Protein AF-F3FXI4-F1 (afdb_monomer_lite)

Secondary structure (DSSP, 8-state):
-HHHHHHTTS-GGGS-SB----SS--B-TTSSB-GGGSPPPPTTTB---S-----S-----PPPP-

Sequence (66 aa):
ALRQQLQLNLPEYMIPAAFVRMAALPLSANGKLDRRALPEPDADAFDQHDFEAADGPLETALPAPS

Foldseek 3Di:
DVQVVCVVPDPPVPRDQFADDDPDFDADPVRHGDPVPDDDGDPVRGCPDVCPPPPPPPDDDDDDDD

pLDDT: mean 79.79, std 17.27, range [39.44, 96.44]

Organism: NCB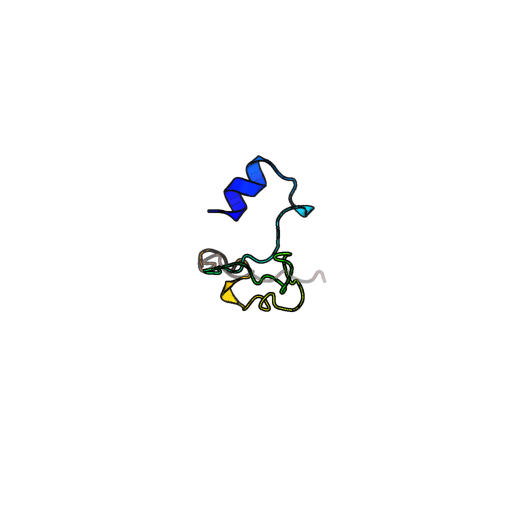I:txid629262

InterPro domains:
  IPR045851 AMP-binding enzyme domain superfamily [G3DSA:3.30.300.30] (1-49)

Radius of gyration: 19.54 Å; chains: 1; bounding box: 24×67×29 Å

Structure (mmCIF, N/CA/C/O backbone):
data_AF-F3FXI4-F1
#
_entry.id   AF-F3FXI4-F1
#
loop_
_atom_site.group_PDB
_atom_site.id
_atom_site.type_symbol
_atom_site.label_atom_id
_atom_site.label_alt_id
_atom_site.label_comp_id
_atom_site.label_asym_id
_atom_site.label_entity_id
_atom_site.label_seq_id
_atom_site.pdbx_PDB_ins_code
_atom_site.Cartn_x
_atom_site.Cartn_y
_atom_site.Cartn_z
_atom_site.occupancy
_atom_site.B_iso_or_equiv
_atom_site.auth_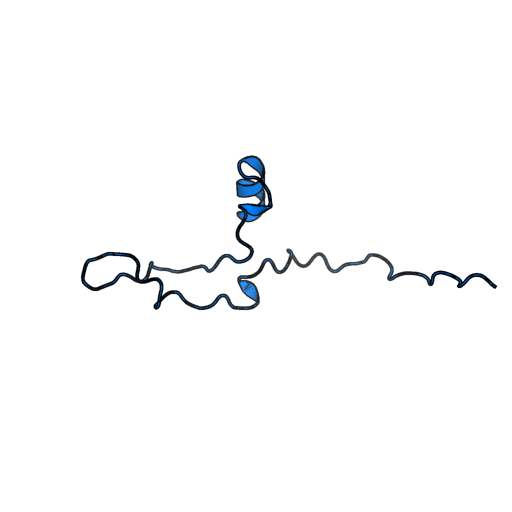seq_id
_atom_site.auth_comp_id
_atom_site.auth_asym_id
_atom_site.auth_atom_id
_atom_site.pdbx_PDB_model_num
ATOM 1 N N . ALA A 1 1 ? -13.071 9.330 -2.623 1.00 77.31 1 ALA A N 1
ATOM 2 C CA . ALA A 1 1 ? -13.765 8.807 -1.416 1.00 77.31 1 ALA A CA 1
ATOM 3 C C . ALA A 1 1 ? -12.823 8.391 -0.269 1.00 77.31 1 ALA A C 1
ATOM 5 O O . ALA A 1 1 ? -12.904 9.005 0.788 1.00 77.31 1 ALA A O 1
ATOM 6 N N . LEU A 1 2 ? -11.923 7.402 -0.428 1.00 86.00 2 LEU A N 1
ATOM 7 C CA . LEU A 1 2 ? -11.087 6.892 0.685 1.00 86.00 2 LEU A CA 1
ATOM 8 C C . LEU A 1 2 ? -10.210 7.976 1.342 1.00 86.00 2 LEU A C 1
ATOM 10 O O . LEU A 1 2 ? -10.219 8.127 2.562 1.00 86.00 2 LEU A O 1
ATOM 14 N N . ARG A 1 3 ? -9.505 8.774 0.532 1.00 84.88 3 ARG A N 1
ATOM 15 C CA . ARG A 1 3 ? -8.693 9.910 0.996 1.00 84.88 3 ARG A CA 1
ATOM 16 C C . ARG A 1 3 ? -9.507 10.902 1.834 1.00 84.88 3 ARG A C 1
ATOM 18 O O . ARG A 1 3 ? -9.095 11.258 2.934 1.00 84.88 3 ARG A O 1
ATOM 25 N N . GLN A 1 4 ? -10.684 11.288 1.340 1.00 87.31 4 GLN A N 1
ATOM 26 C CA . GLN A 1 4 ? -11.584 12.228 2.017 1.00 87.31 4 GLN A CA 1
ATOM 27 C C . GLN A 1 4 ? -12.059 11.692 3.372 1.00 87.31 4 GLN A C 1
ATOM 29 O O . GLN A 1 4 ? -12.137 12.446 4.333 1.00 87.31 4 GLN A O 1
ATOM 34 N N . GLN A 1 5 ? -12.322 10.386 3.488 1.00 88.38 5 GLN A N 1
ATOM 35 C CA . GLN A 1 5 ? -12.681 9.780 4.775 1.00 88.38 5 GLN A CA 1
ATOM 36 C C . GLN A 1 5 ? -11.518 9.804 5.776 1.00 88.38 5 GLN A C 1
ATOM 38 O O . GLN A 1 5 ? -11.739 10.025 6.969 1.00 88.38 5 GLN A O 1
ATOM 43 N N . LEU A 1 6 ? -10.284 9.604 5.304 1.00 89.38 6 LEU A N 1
ATOM 44 C CA . LEU A 1 6 ? -9.091 9.684 6.147 1.00 89.38 6 LEU A CA 1
ATOM 45 C C . LEU A 1 6 ? -8.840 11.118 6.635 1.00 89.38 6 LEU A C 1
ATOM 47 O O . LEU A 1 6 ? -8.523 11.296 7.806 1.00 89.38 6 LEU A O 1
ATOM 51 N N . GLN A 1 7 ? -9.070 12.134 5.797 1.00 90.31 7 GLN A N 1
ATOM 52 C CA . GLN A 1 7 ? -8.913 13.556 6.155 1.00 90.31 7 GLN A CA 1
ATOM 53 C C . GLN A 1 7 ? -9.829 14.018 7.297 1.00 90.31 7 GLN A C 1
ATOM 55 O O . GLN A 1 7 ? -9.505 14.974 7.992 1.00 90.31 7 GLN A O 1
ATOM 60 N N . LEU A 1 8 ? -10.952 13.332 7.532 1.00 93.69 8 LEU A N 1
ATOM 61 C CA . LEU A 1 8 ? -11.838 13.637 8.662 1.00 93.69 8 LEU A CA 1
ATOM 62 C C . LEU A 1 8 ? -11.222 13.270 10.021 1.00 93.69 8 LEU A C 1
ATOM 64 O O . LEU A 1 8 ? -11.656 13.789 11.045 1.00 93.69 8 LEU A O 1
ATOM 68 N N . ASN A 1 9 ? -10.250 12.352 10.041 1.00 94.38 9 ASN A N 1
ATOM 69 C CA . ASN A 1 9 ? -9.703 11.770 11.271 1.00 94.38 9 ASN A CA 1
ATOM 70 C C . ASN A 1 9 ? -8.177 11.897 11.382 1.00 94.38 9 ASN A C 1
ATOM 72 O O . ASN A 1 9 ? -7.625 11.679 12.459 1.00 94.38 9 ASN A O 1
ATOM 76 N N . LEU A 1 10 ? -7.489 12.211 10.283 1.00 92.81 10 LEU A N 1
ATOM 77 C CA . LEU A 1 10 ? -6.036 12.282 10.203 1.00 92.81 10 LEU A CA 1
ATOM 78 C C . LEU A 1 10 ? -5.597 13.646 9.661 1.00 92.81 10 LEU A C 1
ATOM 80 O O . LEU A 1 10 ? -6.222 14.167 8.736 1.00 92.81 10 LEU A O 1
ATOM 84 N N . PRO A 1 11 ? -4.498 14.211 10.187 1.00 92.81 11 PRO A N 1
ATOM 85 C CA . PRO A 1 11 ? -3.896 15.403 9.609 1.00 92.81 11 PRO A CA 1
ATOM 86 C C . PRO A 1 11 ? -3.317 15.103 8.220 1.00 92.81 11 PRO A C 1
ATOM 88 O O . PRO A 1 11 ? -2.927 13.972 7.929 1.00 92.81 11 PRO A O 1
ATOM 91 N N . GLU A 1 12 ? -3.199 16.130 7.375 1.00 86.44 12 GLU A N 1
ATOM 92 C CA . GLU A 1 12 ? -2.831 15.974 5.957 1.00 86.44 12 GLU A CA 1
ATOM 93 C C . GLU A 1 12 ? -1.516 15.222 5.724 1.00 86.44 12 GLU A C 1
ATOM 95 O O . GLU A 1 12 ? -1.431 14.394 4.822 1.00 86.44 12 GLU A O 1
ATOM 100 N N . TYR A 1 13 ? -0.506 15.433 6.569 1.00 89.56 13 TYR A N 1
ATOM 101 C CA . TYR A 1 13 ? 0.799 14.775 6.441 1.00 89.56 13 TYR A CA 1
ATOM 102 C C . TYR A 1 13 ? 0.782 13.273 6.790 1.00 89.56 13 TYR A C 1
ATOM 104 O O . TYR A 1 13 ? 1.780 12.585 6.586 1.00 89.56 13 TYR A O 1
ATOM 112 N N . MET A 1 14 ? -0.320 12.758 7.345 1.00 94.19 14 MET A N 1
ATOM 113 C CA . MET A 1 14 ? -0.536 11.326 7.596 1.00 94.19 14 MET A CA 1
ATOM 114 C C . MET A 1 14 ? -1.376 10.658 6.503 1.00 94.19 14 MET A C 1
ATOM 116 O O . MET A 1 14 ? -1.594 9.447 6.556 1.00 94.19 14 MET A O 1
ATOM 120 N N . ILE A 1 15 ? -1.856 11.423 5.522 1.00 89.75 15 ILE A N 1
ATOM 121 C CA . ILE A 1 15 ? -2.614 10.896 4.394 1.00 89.75 15 ILE A CA 1
ATOM 122 C C . ILE A 1 15 ? -1.620 10.357 3.350 1.00 89.75 15 ILE A C 1
ATOM 124 O O . ILE A 1 15 ? -0.764 11.110 2.882 1.00 89.75 15 ILE A O 1
ATOM 128 N N . PRO A 1 16 ? -1.709 9.075 2.952 1.00 90.31 16 PRO A N 1
ATOM 129 C CA . PRO A 1 16 ? -0.869 8.525 1.893 1.00 90.31 16 PRO A CA 1
ATOM 130 C C . PRO A 1 16 ? -1.075 9.250 0.560 1.00 90.31 16 PRO A C 1
ATOM 132 O O . PRO A 1 16 ? -2.205 9.557 0.182 1.00 90.31 16 PRO A O 1
ATOM 135 N N . ALA A 1 17 ? 0.016 9.462 -0.177 1.00 87.88 17 ALA A N 1
ATOM 136 C CA . ALA A 1 17 ? -0.031 10.061 -1.511 1.00 87.88 17 ALA A CA 1
ATOM 137 C C . ALA A 1 17 ? -0.542 9.095 -2.599 1.00 87.88 17 ALA A C 1
ATOM 139 O O . ALA A 1 17 ? -1.003 9.551 -3.642 1.00 87.88 17 ALA A O 1
ATOM 140 N N . ALA A 1 18 ? -0.457 7.780 -2.363 1.00 90.56 18 ALA A N 1
ATOM 141 C CA . ALA A 1 18 ? -0.894 6.754 -3.302 1.00 90.56 18 ALA A CA 1
ATOM 142 C C . ALA A 1 18 ? -1.635 5.609 -2.599 1.00 90.56 18 ALA A C 1
ATOM 144 O O . ALA A 1 18 ? -1.272 5.202 -1.491 1.00 90.56 18 ALA A O 1
ATOM 145 N N . PHE A 1 19 ? -2.640 5.059 -3.275 1.00 90.00 19 PHE A N 1
ATOM 146 C CA . PHE A 1 19 ? -3.449 3.933 -2.824 1.00 90.00 19 PHE A CA 1
ATOM 147 C C . PHE A 1 19 ? -3.475 2.844 -3.896 1.00 90.00 19 PHE A C 1
ATOM 149 O O . PHE A 1 19 ? -4.146 2.969 -4.914 1.00 90.00 19 PHE A O 1
ATOM 156 N N . VAL A 1 20 ? -2.774 1.736 -3.646 1.00 91.00 20 VAL A N 1
ATOM 157 C CA . VAL A 1 20 ? -2.715 0.607 -4.584 1.00 91.00 20 VAL A CA 1
ATOM 158 C C . VAL A 1 20 ? -3.737 -0.454 -4.192 1.00 91.00 20 VAL A C 1
ATOM 160 O O . VAL A 1 20 ? -3.687 -1.010 -3.090 1.00 91.00 20 VAL A O 1
ATOM 163 N N . ARG A 1 21 ? -4.670 -0.764 -5.096 1.00 89.50 21 ARG A N 1
ATOM 164 C CA . ARG A 1 21 ? -5.651 -1.833 -4.880 1.00 89.50 21 ARG A CA 1
ATOM 165 C C . ARG A 1 21 ? -5.012 -3.194 -5.141 1.00 89.50 21 ARG A C 1
ATOM 167 O O . ARG A 1 21 ? -4.449 -3.432 -6.201 1.00 89.50 21 ARG A O 1
ATOM 174 N N . MET A 1 22 ? -5.160 -4.115 -4.192 1.00 89.88 22 MET A N 1
ATOM 175 C CA . MET A 1 22 ? -4.659 -5.485 -4.310 1.00 89.88 22 MET A CA 1
ATOM 176 C C . MET A 1 22 ? -5.738 -6.484 -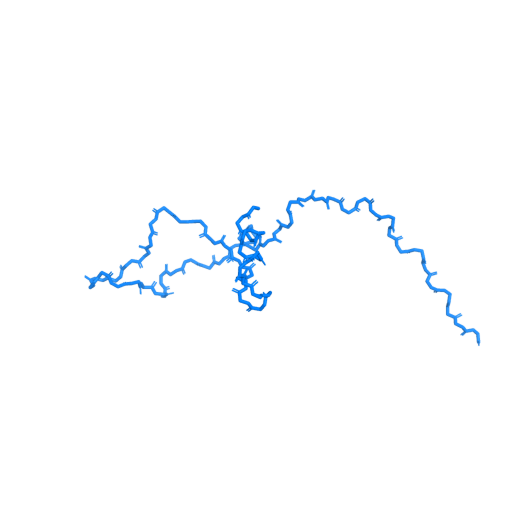3.898 1.00 89.88 22 MET A C 1
ATOM 178 O O . MET A 1 22 ? -6.521 -6.217 -2.988 1.00 89.88 22 MET A O 1
ATOM 182 N N . ALA A 1 23 ? -5.763 -7.646 -4.553 1.00 92.19 23 ALA A N 1
ATOM 183 C CA . ALA A 1 23 ? -6.650 -8.745 -4.168 1.00 92.19 23 ALA A CA 1
ATOM 184 C C . ALA A 1 23 ? -6.192 -9.425 -2.865 1.00 92.19 23 ALA A C 1
ATOM 186 O O . ALA A 1 23 ? -7.018 -9.885 -2.081 1.00 92.19 23 ALA A O 1
ATOM 187 N N . ALA A 1 24 ? -4.879 -9.470 -2.631 1.00 93.88 24 ALA A N 1
ATOM 188 C CA . ALA A 1 24 ? -4.271 -10.018 -1.427 1.00 93.88 24 ALA A CA 1
ATOM 189 C C . ALA A 1 24 ? -2.964 -9.285 -1.107 1.00 93.88 24 ALA A C 1
ATOM 191 O O . ALA A 1 24 ? -2.286 -8.788 -2.006 1.00 93.88 24 ALA A O 1
ATOM 192 N N . LEU A 1 25 ? -2.606 -9.237 0.177 1.00 94.19 25 LEU A N 1
ATOM 193 C CA . LEU A 1 25 ? -1.316 -8.707 0.612 1.00 94.19 25 LEU A CA 1
ATOM 194 C C . LEU A 1 25 ? -0.209 -9.735 0.343 1.00 94.19 25 LEU A C 1
ATOM 196 O O . LEU A 1 25 ? -0.406 -10.915 0.646 1.00 94.19 25 LEU A O 1
ATOM 200 N N . PRO A 1 26 ? 0.962 -9.316 -0.166 1.00 94.19 26 PRO A N 1
ATOM 201 C CA . PRO A 1 26 ? 2.089 -10.218 -0.328 1.00 94.19 26 PRO A CA 1
ATOM 202 C C . PRO A 1 26 ? 2.635 -10.603 1.048 1.00 94.19 26 PRO A C 1
ATOM 204 O O . PRO A 1 26 ? 3.071 -9.755 1.829 1.00 94.19 26 PRO A O 1
ATOM 207 N N . LEU A 1 27 ? 2.605 -11.894 1.364 1.00 96.44 27 LEU A N 1
ATOM 208 C CA . LEU A 1 27 ? 3.130 -12.421 2.618 1.00 96.44 27 LEU A CA 1
ATOM 209 C C . LEU A 1 27 ? 4.401 -13.231 2.352 1.00 96.44 27 LEU A C 1
ATOM 211 O O . LEU A 1 27 ? 4.473 -14.022 1.416 1.00 96.44 27 LEU A O 1
ATOM 215 N N . SER A 1 28 ? 5.394 -13.058 3.217 1.00 94.50 28 SER A N 1
ATOM 216 C CA . SER A 1 28 ? 6.557 -13.939 3.331 1.00 94.50 28 SER A CA 1
ATOM 217 C C . SER A 1 28 ? 6.147 -15.354 3.758 1.00 94.50 28 SER A C 1
ATOM 219 O O . SER A 1 28 ? 5.054 -15.566 4.282 1.00 94.50 28 SER A O 1
ATOM 221 N N . ALA A 1 29 ? 7.067 -16.317 3.640 1.00 93.81 29 ALA A N 1
ATOM 222 C CA . ALA A 1 29 ? 6.854 -17.707 4.067 1.00 93.81 29 ALA A CA 1
ATOM 223 C C . ALA A 1 29 ? 6.403 -17.854 5.538 1.00 93.81 29 ALA A C 1
ATOM 225 O O . ALA A 1 29 ? 5.733 -18.818 5.887 1.00 93.81 29 ALA A O 1
ATOM 226 N N . ASN A 1 30 ? 6.724 -16.876 6.391 1.00 93.12 30 ASN A N 1
ATOM 227 C CA . ASN A 1 30 ? 6.309 -16.845 7.796 1.00 93.12 30 ASN A CA 1
ATOM 228 C C . ASN A 1 30 ? 4.969 -16.112 8.024 1.00 93.12 30 ASN A C 1
ATOM 230 O O . ASN A 1 30 ? 4.640 -15.784 9.162 1.00 93.12 30 ASN A O 1
ATOM 234 N N . GLY A 1 31 ? 4.233 -15.770 6.963 1.00 93.69 31 GLY A N 1
ATOM 235 C CA . GLY A 1 31 ? 2.941 -15.078 7.029 1.00 93.69 31 GLY A CA 1
ATOM 236 C C . GLY A 1 31 ? 3.022 -13.577 7.328 1.00 93.69 31 GLY A C 1
ATOM 237 O O . GLY A 1 31 ? 1.996 -12.928 7.503 1.00 93.69 31 GLY A O 1
ATOM 238 N N . LYS A 1 32 ? 4.227 -12.998 7.399 1.00 95.50 32 LYS A N 1
ATOM 239 C CA . LYS A 1 32 ? 4.416 -11.550 7.605 1.00 95.50 32 LYS A CA 1
ATOM 240 C C . LYS A 1 32 ? 4.369 -10.809 6.277 1.00 95.50 32 LYS A C 1
ATOM 242 O O . LYS A 1 32 ? 4.888 -11.340 5.302 1.00 95.50 32 LYS A O 1
ATOM 247 N N . LEU A 1 33 ? 3.854 -9.578 6.270 1.00 94.88 33 LEU A N 1
ATOM 248 C CA . LEU A 1 33 ? 3.871 -8.696 5.098 1.00 94.88 33 LEU A CA 1
ATOM 249 C C . LEU A 1 33 ? 5.287 -8.576 4.522 1.00 94.88 33 LEU A C 1
ATOM 251 O O . LEU A 1 33 ? 6.203 -8.111 5.207 1.00 94.88 33 LEU A O 1
ATOM 255 N N . ASP A 1 34 ? 5.446 -8.965 3.261 1.00 95.31 34 ASP A N 1
ATOM 256 C CA . ASP A 1 34 ? 6.683 -8.771 2.521 1.00 95.31 34 ASP A CA 1
ATOM 257 C C . ASP A 1 34 ? 6.645 -7.422 1.803 1.00 95.31 34 ASP A C 1
ATOM 259 O O . ASP A 1 34 ? 6.087 -7.269 0.718 1.00 95.31 34 ASP A O 1
ATOM 263 N N . ARG A 1 35 ? 7.265 -6.420 2.430 1.00 93.25 35 ARG A N 1
ATOM 264 C CA . ARG A 1 35 ? 7.312 -5.052 1.901 1.00 93.25 35 ARG A CA 1
ATOM 265 C C . ARG A 1 35 ? 8.071 -4.938 0.581 1.00 93.25 35 ARG A C 1
ATOM 267 O O . ARG A 1 35 ? 7.857 -3.971 -0.133 1.00 93.25 35 ARG A O 1
ATOM 274 N N . ARG A 1 36 ? 8.966 -5.882 0.272 1.00 92.75 36 ARG A N 1
ATOM 275 C CA . ARG A 1 36 ? 9.758 -5.865 -0.969 1.00 92.75 36 ARG A CA 1
ATOM 276 C C . ARG A 1 36 ? 8.959 -6.386 -2.156 1.00 92.75 36 ARG A C 1
ATOM 278 O O . ARG A 1 36 ? 9.304 -6.082 -3.288 1.00 92.75 36 A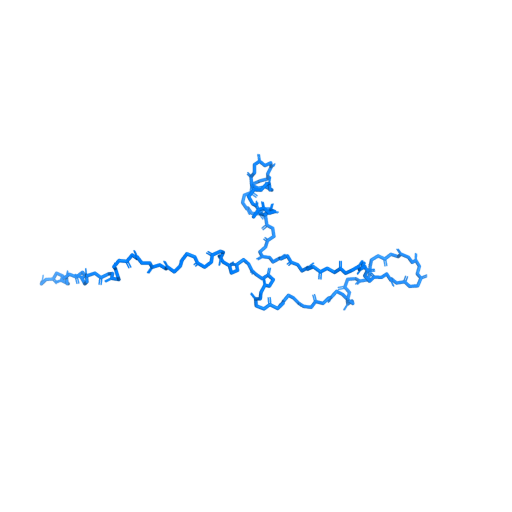RG A O 1
ATOM 285 N N . ALA A 1 37 ? 7.927 -7.175 -1.875 1.00 93.38 37 ALA A N 1
ATOM 286 C CA . ALA A 1 37 ? 6.994 -7.700 -2.859 1.00 93.38 37 ALA A CA 1
ATOM 287 C C . ALA A 1 37 ? 5.750 -6.811 -3.021 1.00 93.38 37 ALA A C 1
ATOM 289 O O . ALA A 1 37 ? 4.831 -7.179 -3.752 1.00 93.38 37 ALA A O 1
ATOM 290 N N . LEU A 1 38 ? 5.692 -5.661 -2.335 1.00 93.06 38 LEU A N 1
ATOM 291 C CA . LEU A 1 38 ? 4.659 -4.671 -2.607 1.00 93.06 38 LEU A CA 1
ATOM 292 C C . LEU A 1 38 ? 4.875 -4.100 -4.015 1.00 93.06 38 LEU A C 1
ATOM 294 O O . LEU A 1 38 ? 6.008 -3.743 -4.344 1.00 93.06 38 LEU A O 1
ATOM 298 N N . PRO A 1 39 ? 3.817 -4.016 -4.836 1.00 92.00 39 PRO A N 1
ATOM 299 C CA . PRO A 1 39 ? 3.908 -3.389 -6.143 1.00 92.00 39 PRO A CA 1
ATOM 300 C C . PRO A 1 39 ? 4.227 -1.902 -5.996 1.00 92.00 39 PRO A C 1
ATOM 302 O O . PRO A 1 39 ? 3.807 -1.248 -5.034 1.00 92.00 39 PRO A O 1
ATOM 305 N N . GLU A 1 40 ? 4.949 -1.368 -6.973 1.00 91.81 40 GLU A N 1
ATOM 306 C CA . GLU A 1 40 ? 5.126 0.072 -7.094 1.00 91.81 40 GLU A CA 1
ATOM 307 C C . GLU A 1 40 ? 3.783 0.718 -7.475 1.00 91.81 40 GLU A C 1
ATOM 309 O O . GLU A 1 40 ? 3.015 0.131 -8.245 1.00 91.81 40 GLU A O 1
ATOM 314 N N . PRO A 1 41 ? 3.444 1.887 -6.906 1.00 91.50 41 PRO A N 1
ATOM 315 C CA . PRO A 1 41 ? 2.246 2.607 -7.301 1.00 91.50 41 PRO A CA 1
ATOM 316 C C . PRO A 1 41 ? 2.385 3.089 -8.745 1.00 91.50 41 PRO A C 1
ATOM 318 O O . PRO A 1 41 ? 3.324 3.809 -9.083 1.00 91.50 41 PRO A O 1
ATOM 321 N N . ASP A 1 42 ? 1.428 2.702 -9.580 1.00 88.75 42 ASP A N 1
ATOM 322 C CA . ASP A 1 42 ? 1.299 3.215 -10.941 1.00 88.75 42 ASP A CA 1
ATOM 323 C C . ASP A 1 42 ? 0.663 4.615 -10.945 1.00 88.75 42 ASP A C 1
ATOM 325 O O . ASP A 1 42 ? 0.178 5.084 -9.913 1.00 88.75 42 ASP A O 1
ATOM 329 N N . ALA A 1 43 ? 0.632 5.290 -12.098 1.00 85.00 43 ALA A N 1
ATOM 330 C CA . ALA A 1 43 ? 0.117 6.664 -12.193 1.00 85.00 43 ALA A CA 1
ATOM 331 C C . ALA A 1 43 ? -1.328 6.821 -11.669 1.00 85.00 43 ALA A C 1
ATOM 333 O O . ALA A 1 43 ? -1.644 7.841 -11.063 1.00 85.00 43 ALA A O 1
ATOM 334 N N . ASP A 1 44 ? -2.155 5.784 -11.837 1.00 83.69 44 ASP A N 1
ATOM 335 C CA . ASP A 1 44 ? -3.546 5.692 -11.358 1.00 83.69 44 ASP A CA 1
ATOM 336 C C . ASP A 1 44 ? -3.661 5.527 -9.830 1.00 83.69 44 ASP A C 1
ATOM 338 O O . ASP A 1 44 ? -4.689 5.832 -9.233 1.00 83.69 44 ASP A O 1
ATOM 342 N N . ALA A 1 45 ? -2.601 5.044 -9.173 1.00 85.94 45 ALA A N 1
ATOM 343 C CA . ALA A 1 45 ? -2.592 4.843 -7.727 1.00 85.94 45 ALA A CA 1
ATOM 344 C C . ALA A 1 45 ? -2.336 6.140 -6.960 1.00 85.94 45 ALA A C 1
ATOM 346 O O . ALA A 1 45 ? -2.746 6.263 -5.803 1.00 85.94 45 ALA A O 1
ATOM 347 N N . PHE A 1 46 ? -1.632 7.090 -7.570 1.00 80.75 46 PHE A N 1
ATOM 348 C CA . PHE A 1 46 ? -1.616 8.457 -7.074 1.00 80.75 46 PHE A CA 1
ATOM 349 C C . PHE A 1 46 ? -3.003 9.036 -7.284 1.00 80.75 46 PHE A C 1
ATOM 351 O O . PHE A 1 46 ? -3.699 8.635 -8.207 1.00 80.75 46 PHE A O 1
ATOM 358 N N . ASP A 1 47 ? -3.415 9.950 -6.414 1.00 68.38 47 ASP A N 1
ATOM 359 C CA . ASP A 1 47 ? -4.666 10.687 -6.559 1.00 68.38 47 ASP A CA 1
ATOM 360 C C . ASP A 1 47 ? -4.594 11.504 -7.868 1.00 68.38 47 ASP A C 1
ATOM 362 O O . ASP A 1 47 ? -4.290 12.696 -7.875 1.00 68.38 47 ASP A O 1
ATOM 366 N N . GLN A 1 48 ? -4.815 10.846 -9.013 1.00 54.66 48 GLN A N 1
ATOM 367 C CA . GLN A 1 48 ? -5.404 11.472 -10.170 1.00 54.66 48 GLN A CA 1
ATOM 368 C C . GLN A 1 48 ? -6.737 11.895 -9.608 1.00 54.66 48 GLN A C 1
ATOM 370 O O . GLN A 1 48 ? -7.589 11.046 -9.335 1.00 54.66 48 GLN A O 1
ATOM 375 N N . HIS A 1 49 ? -6.847 13.187 -9.297 1.00 48.22 49 HIS A N 1
ATOM 376 C CA . HIS A 1 49 ? -8.127 13.822 -9.084 1.00 48.22 49 HIS A CA 1
ATOM 377 C C . HIS A 1 49 ? -9.136 13.086 -9.963 1.00 48.22 49 HIS A C 1
ATOM 379 O O . HIS A 1 49 ? -8.870 12.871 -11.153 1.00 48.22 49 HIS A O 1
ATOM 385 N N . ASP A 1 50 ? -10.257 12.672 -9.367 1.00 47.69 50 ASP A N 1
ATOM 386 C CA . ASP A 1 50 ? -11.544 12.774 -10.047 1.00 47.69 50 ASP A CA 1
ATOM 3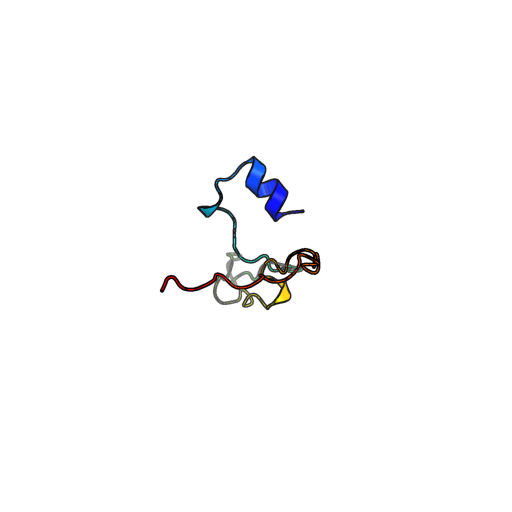87 C C . ASP A 1 50 ? -11.372 13.898 -11.066 1.00 47.69 50 ASP A C 1
ATOM 389 O O . ASP A 1 50 ? -11.065 15.008 -10.631 1.00 47.69 50 ASP A O 1
ATOM 393 N N . PHE A 1 51 ? -11.229 13.564 -12.356 1.00 44.16 51 PHE A N 1
ATOM 394 C CA . PHE A 1 51 ? -10.683 14.485 -13.348 1.00 44.16 51 PHE A CA 1
ATOM 395 C C . PHE A 1 51 ? -11.757 15.551 -13.540 1.0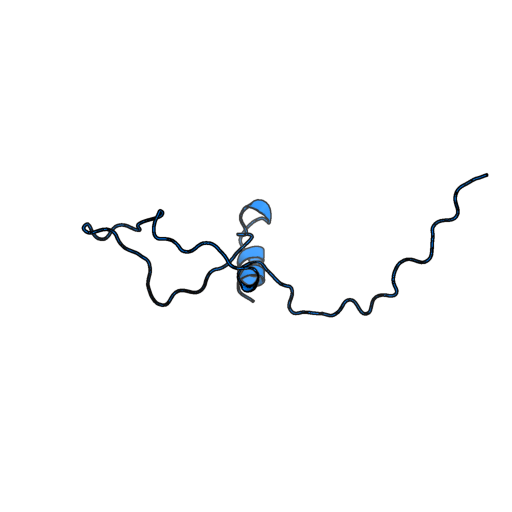0 44.16 51 PHE A C 1
ATOM 397 O O . PHE A 1 51 ? -12.514 15.527 -14.503 1.00 44.16 51 PHE A O 1
ATOM 404 N N . GLU A 1 52 ? -11.861 16.472 -12.591 1.00 48.91 52 GLU A N 1
ATOM 405 C CA . GLU A 1 52 ? -12.483 17.753 -12.749 1.00 48.91 52 GLU A CA 1
ATOM 406 C C . GLU A 1 52 ? -11.474 18.461 -13.628 1.00 48.91 52 GLU A C 1
ATOM 408 O O . GLU A 1 52 ? -10.490 19.045 -13.169 1.00 48.91 52 GLU A O 1
ATOM 413 N N . ALA A 1 53 ? -11.643 18.229 -14.935 1.00 39.44 53 ALA A N 1
ATOM 414 C CA . ALA A 1 53 ? -11.017 19.020 -15.964 1.00 39.44 53 ALA A CA 1
ATOM 415 C C . ALA A 1 53 ? -11.092 20.453 -15.456 1.00 39.44 53 ALA A C 1
ATOM 417 O O . ALA A 1 53 ? -12.186 20.945 -15.176 1.00 39.44 53 ALA A O 1
ATOM 418 N N . ALA A 1 54 ? -9.932 21.061 -15.222 1.00 50.22 54 ALA A N 1
ATOM 419 C CA . ALA A 1 54 ? -9.874 22.438 -14.793 1.00 50.22 54 ALA A CA 1
ATOM 420 C C . ALA A 1 54 ? -10.443 23.290 -15.936 1.00 50.22 54 ALA A C 1
ATOM 422 O O . ALA A 1 54 ? -9.698 23.796 -16.767 1.00 50.22 54 ALA A O 1
ATOM 423 N N . ASP A 1 55 ? -11.766 23.445 -15.993 1.00 53.22 55 ASP A N 1
ATOM 424 C CA . ASP A 1 55 ? -12.437 24.500 -16.745 1.00 53.22 55 ASP A CA 1
ATOM 425 C C . ASP A 1 55 ? -12.424 25.751 -15.856 1.00 53.22 55 ASP A C 1
ATOM 427 O O . ASP A 1 55 ? -13.430 26.294 -15.413 1.00 53.22 55 ASP A O 1
ATOM 431 N N . GLY A 1 56 ? -11.211 26.139 -15.474 1.00 63.03 56 GLY A N 1
ATOM 432 C CA . GLY A 1 56 ? -10.909 27.431 -14.896 1.00 63.03 56 GLY A CA 1
ATOM 433 C C . GLY A 1 56 ? -10.077 28.159 -15.941 1.00 63.03 56 GLY A C 1
ATOM 434 O O . GLY A 1 56 ? -9.068 27.597 -16.373 1.00 63.03 56 GLY A O 1
ATOM 435 N N . PRO A 1 57 ? -10.476 29.357 -16.403 1.00 53.72 57 PRO A N 1
ATOM 436 C CA . PRO A 1 57 ? -9.734 30.055 -17.439 1.00 53.72 57 PRO A CA 1
ATOM 437 C C . PRO A 1 57 ? -8.287 30.244 -16.979 1.00 53.72 57 PRO A C 1
ATOM 439 O O . PRO A 1 57 ? -8.020 30.872 -15.954 1.00 53.72 57 PRO A O 1
ATOM 442 N N . LEU A 1 58 ? -7.373 29.655 -17.750 1.00 60.88 58 LEU A N 1
ATOM 443 C CA . LEU A 1 58 ? -5.932 29.784 -17.601 1.00 60.88 58 LEU A CA 1
ATOM 444 C C . LEU A 1 58 ? -5.564 31.276 -17.567 1.00 60.88 58 LEU A C 1
ATOM 446 O O . LEU A 1 58 ? -5.722 31.994 -18.551 1.00 60.88 58 LEU A O 1
ATOM 450 N N . GLU A 1 59 ? -5.138 31.724 -16.392 1.00 52.31 59 GLU A N 1
ATOM 451 C CA . GLU A 1 59 ? -4.157 32.778 -16.126 1.00 52.31 59 GLU A CA 1
ATOM 452 C C . GLU A 1 59 ? -4.035 33.871 -17.209 1.00 52.31 59 GLU A C 1
ATOM 454 O O . GLU A 1 59 ? -3.211 33.800 -18.121 1.00 52.31 59 GLU A O 1
ATOM 459 N N . THR A 1 60 ? -4.816 34.951 -17.089 1.00 59.59 60 THR A N 1
ATOM 460 C CA . THR A 1 60 ? -4.519 36.179 -17.843 1.00 59.59 60 THR A CA 1
ATOM 461 C C . THR A 1 60 ? -3.347 36.902 -17.177 1.00 59.59 60 THR A C 1
ATOM 463 O O . THR A 1 60 ? -3.496 37.504 -16.118 1.00 59.59 60 THR A O 1
ATOM 466 N N . ALA A 1 61 ? -2.186 36.772 -17.818 1.00 59.69 61 ALA A N 1
ATOM 467 C CA . ALA A 1 61 ? -0.941 37.530 -17.696 1.00 59.69 61 ALA A CA 1
ATOM 468 C C . ALA A 1 61 ? -0.897 38.680 -16.662 1.00 59.69 61 ALA A C 1
ATOM 470 O O . ALA A 1 61 ? -1.536 39.720 -16.820 1.00 59.69 61 ALA A O 1
ATOM 471 N N . LEU A 1 62 ? -0.014 38.537 -15.670 1.00 63.53 62 LEU A N 1
ATOM 472 C CA . LEU A 1 62 ? 0.481 39.640 -14.839 1.00 63.53 62 LEU A CA 1
ATOM 473 C C . LEU A 1 62 ? 1.234 40.661 -15.725 1.00 63.53 62 LEU A C 1
ATOM 475 O O . LEU A 1 62 ? 2.206 40.267 -16.377 1.00 63.53 62 LEU A O 1
ATOM 479 N N . PRO A 1 63 ? 0.871 41.959 -15.761 1.00 58.94 63 PRO A N 1
ATOM 480 C CA . PRO A 1 63 ? 1.730 42.968 -16.369 1.00 58.94 63 PRO A CA 1
ATOM 481 C C . PRO A 1 63 ? 2.960 43.199 -15.479 1.00 58.94 63 PRO A C 1
ATOM 483 O O . PRO A 1 63 ? 2.839 43.480 -14.286 1.00 58.94 63 PRO A O 1
ATOM 486 N N . ALA A 1 64 ? 4.153 43.073 -16.061 1.00 48.94 64 ALA A N 1
ATOM 487 C CA . ALA A 1 64 ? 5.402 43.451 -15.409 1.00 48.94 64 ALA A CA 1
ATOM 488 C C . ALA A 1 64 ? 5.411 44.969 -15.116 1.00 48.94 64 ALA A C 1
ATOM 490 O O . ALA A 1 64 ? 5.007 45.744 -15.990 1.00 48.94 64 ALA A O 1
ATOM 491 N N . PRO A 1 65 ? 5.853 45.422 -13.927 1.00 62.03 65 PRO A N 1
ATOM 492 C CA . PRO A 1 65 ? 5.971 46.849 -13.643 1.00 62.03 65 PRO A CA 1
ATOM 493 C C . PRO A 1 65 ? 7.129 47.470 -14.444 1.00 62.03 65 PRO A C 1
ATOM 495 O O . PRO A 1 65 ? 8.219 46.898 -14.497 1.00 62.03 65 PRO A O 1
ATOM 498 N N . SER A 1 66 ? 6.853 48.618 -15.079 1.00 58.59 66 SER A N 1
ATOM 499 C CA . SER A 1 66 ? 7.832 49.504 -15.738 1.00 58.59 66 SER A CA 1
ATOM 500 C C . SER A 1 66 ? 8.864 50.084 -14.780 1.00 58.59 66 SER A C 1
ATOM 502 O O . SER A 1 66 ? 8.504 50.336 -13.608 1.00 58.59 66 SER A O 1
#